Protein AF-A0A528K964-F1 (afdb_monomer_lite)

Radius of gyration: 30.01 Å; chains: 1; bounding box: 65×27×98 Å

Structure (mmCIF, N/CA/C/O backbone):
data_AF-A0A528K964-F1
#
_entry.id   AF-A0A528K964-F1
#
loop_
_atom_site.group_PDB
_atom_site.id
_atom_site.type_symbol
_atom_site.label_atom_id
_atom_site.label_alt_id
_atom_site.label_comp_id
_atom_site.label_asym_id
_atom_site.label_entity_id
_atom_site.label_seq_id
_atom_site.pdbx_PDB_ins_code
_atom_site.Cartn_x
_atom_site.Cartn_y
_atom_site.Cartn_z
_atom_site.occupancy
_atom_site.B_iso_or_equiv
_atom_site.auth_seq_id
_atom_site.auth_comp_id
_atom_site.auth_asym_id
_atom_site.auth_atom_id
_atom_site.pdbx_PDB_model_num
ATOM 1 N N . MET A 1 1 ? 46.011 9.882 -46.193 1.00 53.38 1 MET A N 1
ATOM 2 C CA . MET A 1 1 ? 44.864 10.249 -45.328 1.00 53.38 1 MET A CA 1
ATOM 3 C C . MET A 1 1 ? 44.008 9.075 -44.778 1.00 53.38 1 MET A C 1
ATOM 5 O O . MET A 1 1 ? 42.885 9.343 -44.373 1.00 53.38 1 MET A O 1
ATOM 9 N N . PRO A 1 2 ? 44.477 7.812 -44.642 1.00 60.72 2 PRO A N 1
ATOM 10 C CA . PRO A 1 2 ? 43.648 6.743 -44.048 1.00 60.72 2 PRO A CA 1
ATOM 11 C C . PRO A 1 2 ? 43.517 6.850 -42.513 1.00 60.72 2 PRO A C 1
ATOM 13 O O . PRO A 1 2 ? 42.467 6.558 -41.953 1.00 60.72 2 PRO A O 1
ATOM 16 N N . MET A 1 3 ? 44.539 7.389 -41.839 1.00 68.12 3 MET A N 1
ATOM 17 C CA . MET A 1 3 ? 44.605 7.467 -40.371 1.00 68.12 3 MET A CA 1
ATOM 18 C C . MET A 1 3 ? 43.574 8.411 -39.721 1.00 68.12 3 MET A C 1
ATOM 20 O O . MET A 1 3 ? 43.213 8.227 -38.562 1.00 68.12 3 MET A O 1
ATOM 24 N N . LEU A 1 4 ? 43.109 9.445 -40.434 1.00 73.38 4 LEU A N 1
ATOM 25 C CA . LEU A 1 4 ? 42.108 10.388 -39.910 1.00 73.38 4 LEU A CA 1
ATOM 26 C C . LEU A 1 4 ? 40.688 9.819 -40.002 1.00 73.38 4 LEU A C 1
ATOM 28 O O . LEU A 1 4 ? 39.893 10.023 -39.088 1.00 73.38 4 LEU A O 1
ATOM 32 N N . LEU A 1 5 ? 40.395 9.062 -41.063 1.00 74.31 5 LEU A N 1
ATOM 33 C CA . LEU A 1 5 ? 39.117 8.371 -41.239 1.00 74.31 5 LEU A CA 1
ATOM 34 C C . LEU A 1 5 ? 38.957 7.233 -40.224 1.00 74.31 5 LEU A C 1
ATOM 36 O O . LEU A 1 5 ? 37.902 7.121 -39.606 1.00 74.31 5 LEU A O 1
ATOM 40 N N . GLU A 1 6 ? 40.016 6.458 -39.964 1.00 77.75 6 GLU A N 1
ATOM 41 C CA . GLU A 1 6 ? 40.009 5.450 -38.893 1.00 77.75 6 GLU A CA 1
ATOM 42 C C . GLU A 1 6 ? 39.791 6.072 -37.509 1.00 77.75 6 GLU A C 1
ATOM 44 O O . GLU A 1 6 ? 38.980 5.577 -36.726 1.00 77.75 6 GLU A O 1
ATOM 49 N N . ARG A 1 7 ? 40.455 7.197 -37.208 1.00 75.38 7 ARG A N 1
ATOM 50 C CA . ARG A 1 7 ? 40.253 7.919 -35.940 1.00 75.38 7 ARG A CA 1
ATOM 51 C C . ARG A 1 7 ? 38.835 8.475 -35.808 1.00 75.38 7 ARG A C 1
ATOM 53 O O . ARG A 1 7 ? 38.264 8.398 -34.723 1.00 75.38 7 ARG A O 1
ATOM 60 N N . ALA A 1 8 ? 38.256 8.996 -36.890 1.00 77.94 8 ALA A N 1
ATOM 61 C CA . ALA A 1 8 ? 36.871 9.461 -36.906 1.00 77.94 8 ALA A CA 1
ATOM 62 C C . ALA A 1 8 ? 35.875 8.304 -36.695 1.00 77.94 8 ALA A C 1
ATOM 64 O O . ALA A 1 8 ? 34.936 8.441 -35.911 1.00 77.94 8 ALA A O 1
ATOM 65 N N . GLY A 1 9 ? 36.116 7.143 -37.314 1.00 80.44 9 GLY A N 1
ATOM 66 C CA . GLY A 1 9 ? 35.318 5.930 -37.108 1.00 80.44 9 GLY A CA 1
ATOM 67 C C . GLY A 1 9 ? 35.398 5.403 -35.672 1.00 80.44 9 GLY A C 1
ATOM 68 O O . GLY A 1 9 ? 34.370 5.124 -35.052 1.00 80.44 9 GLY A O 1
ATOM 69 N N . ALA A 1 10 ? 36.603 5.349 -35.098 1.00 81.31 10 ALA A N 1
ATOM 70 C CA . ALA A 1 10 ? 36.810 4.958 -33.704 1.00 81.31 10 ALA A CA 1
ATOM 71 C C . ALA A 1 10 ? 36.119 5.922 -32.721 1.00 81.31 10 ALA A C 1
ATOM 73 O O . ALA A 1 10 ? 35.505 5.484 -31.747 1.00 81.31 10 ALA A O 1
ATOM 74 N N . LEU A 1 11 ? 36.167 7.232 -32.993 1.00 81.19 11 LEU A N 1
ATOM 75 C CA . LEU A 1 11 ? 35.475 8.239 -32.189 1.00 81.19 11 LEU A CA 1
ATOM 76 C C . LEU A 1 11 ? 33.950 8.092 -32.280 1.00 81.19 11 LEU A C 1
ATOM 78 O O . LEU A 1 11 ? 33.281 8.117 -31.250 1.00 81.19 11 LEU A O 1
ATOM 82 N N . SER A 1 12 ? 33.404 7.882 -33.480 1.00 85.44 12 SER A N 1
ATOM 83 C CA . SER A 1 12 ? 31.968 7.653 -33.687 1.00 85.44 12 SER A CA 1
ATOM 84 C C . SER A 1 12 ? 31.474 6.414 -32.931 1.00 85.44 12 SER A C 1
ATOM 86 O O . SER A 1 12 ? 30.480 6.485 -32.208 1.00 85.44 12 SER A O 1
ATOM 88 N N . SER A 1 13 ? 32.226 5.310 -32.987 1.00 84.25 13 SER A N 1
ATOM 89 C CA . SER A 1 13 ? 31.932 4.090 -32.224 1.00 84.25 13 SER A CA 1
ATOM 90 C C . SER A 1 13 ? 31.954 4.326 -30.706 1.00 84.25 13 SER A C 1
ATOM 92 O O . SER A 1 13 ? 31.064 3.873 -29.976 1.00 84.25 13 SER A O 1
ATOM 94 N N . LYS A 1 14 ? 32.922 5.110 -30.213 1.00 82.50 14 LYS A N 1
ATOM 95 C CA . LYS A 1 14 ? 33.019 5.470 -28.791 1.00 82.50 14 LYS A CA 1
ATOM 96 C C . LYS A 1 14 ? 31.860 6.365 -28.339 1.00 82.50 14 LYS A C 1
ATOM 98 O O . LYS A 1 14 ? 31.322 6.142 -27.258 1.00 82.50 14 LYS A O 1
ATOM 103 N N . ILE A 1 15 ? 31.440 7.321 -29.169 1.00 85.50 15 ILE A N 1
ATOM 104 C CA . ILE A 1 15 ? 30.253 8.158 -28.924 1.00 85.50 15 ILE A CA 1
ATOM 105 C C . ILE A 1 15 ? 28.989 7.293 -28.887 1.00 85.50 15 ILE A C 1
ATOM 107 O O . ILE A 1 15 ? 28.195 7.418 -27.958 1.00 85.50 15 ILE A O 1
ATOM 111 N N . GLY A 1 16 ? 28.821 6.373 -29.841 1.00 85.12 16 GLY A N 1
ATOM 112 C CA . GLY A 1 16 ? 27.695 5.436 -29.852 1.00 85.12 16 GLY A CA 1
ATOM 113 C C . GLY A 1 16 ? 27.644 4.570 -28.590 1.00 85.12 16 GLY A C 1
ATOM 114 O O . GLY A 1 16 ? 26.588 4.424 -27.976 1.00 85.12 16 GLY A O 1
ATOM 115 N N . SER A 1 17 ? 28.800 4.070 -28.149 1.00 83.62 17 SER A N 1
ATOM 116 C CA . SER A 1 17 ? 28.924 3.296 -26.908 1.00 83.62 17 SER A CA 1
ATOM 117 C C . SER A 1 17 ? 28.572 4.125 -25.669 1.00 83.62 17 SER A C 1
ATOM 119 O O . SER A 1 17 ? 27.862 3.643 -24.788 1.00 83.62 17 SER A O 1
ATOM 121 N N . TYR A 1 18 ? 29.024 5.381 -25.611 1.00 81.62 18 TYR A N 1
ATOM 122 C CA . TYR A 1 18 ? 28.718 6.290 -24.507 1.00 81.62 18 TYR A CA 1
ATOM 123 C C . TYR A 1 18 ? 27.228 6.638 -24.443 1.00 81.62 18 TYR A C 1
ATOM 125 O O . TYR A 1 18 ? 26.626 6.556 -23.377 1.00 81.62 18 TYR A O 1
ATOM 133 N N . ASN A 1 19 ? 26.611 6.954 -25.584 1.00 85.38 19 ASN A N 1
ATOM 134 C CA . ASN A 1 19 ? 25.177 7.231 -25.657 1.00 85.38 19 ASN A CA 1
ATOM 135 C C . ASN A 1 19 ? 24.348 6.023 -25.210 1.00 85.38 19 ASN A C 1
ATOM 137 O O . ASN A 1 19 ? 23.385 6.185 -24.468 1.00 85.38 19 ASN A O 1
ATOM 141 N N . LYS A 1 20 ? 24.754 4.805 -25.594 1.00 86.19 20 LYS A N 1
ATOM 142 C CA . LYS A 1 20 ? 24.105 3.578 -25.123 1.00 86.19 20 LYS A CA 1
ATOM 143 C C . LYS A 1 20 ? 24.197 3.439 -23.603 1.00 86.19 20 LYS A C 1
ATOM 145 O O . LYS A 1 20 ? 23.181 3.196 -22.965 1.00 86.19 20 LYS A O 1
ATOM 150 N N . LEU A 1 21 ? 25.389 3.625 -23.029 1.00 85.00 21 LEU A N 1
ATOM 151 C CA . LEU A 1 21 ? 25.590 3.544 -21.580 1.00 85.00 21 LEU A CA 1
ATOM 152 C C . LEU A 1 21 ? 24.752 4.585 -20.830 1.00 85.00 21 LEU A C 1
ATOM 154 O O . LEU A 1 21 ? 24.136 4.254 -19.821 1.00 85.00 21 LEU A O 1
ATOM 158 N N . LYS A 1 22 ? 24.710 5.820 -21.339 1.00 87.50 22 LYS A N 1
ATOM 159 C CA . LYS A 1 22 ? 23.893 6.893 -20.774 1.00 87.50 22 LYS A CA 1
ATOM 160 C C . LYS A 1 22 ? 22.409 6.522 -20.776 1.00 87.50 22 LYS A C 1
ATOM 162 O O . LYS A 1 22 ? 21.787 6.568 -19.725 1.00 87.50 22 LYS A O 1
ATOM 167 N N . ASN A 1 23 ? 21.875 6.079 -21.912 1.00 84.50 23 ASN A N 1
ATOM 168 C CA . ASN A 1 23 ? 20.467 5.693 -22.011 1.00 84.50 23 ASN A CA 1
ATOM 169 C C . ASN A 1 23 ? 20.121 4.542 -21.052 1.00 84.50 23 ASN A C 1
ATOM 171 O O . ASN A 1 23 ? 19.097 4.588 -20.381 1.00 84.50 23 ASN A O 1
ATOM 175 N N . THR A 1 24 ? 20.998 3.540 -20.924 1.00 81.12 24 THR A N 1
ATOM 176 C CA . THR A 1 24 ? 20.807 2.450 -19.954 1.00 81.12 24 THR A CA 1
ATOM 177 C C . THR A 1 24 ? 20.824 2.949 -18.505 1.00 81.12 24 THR A C 1
ATOM 179 O O . THR A 1 24 ? 20.074 2.437 -17.676 1.00 81.12 24 THR A O 1
ATOM 182 N N . ALA A 1 25 ? 21.659 3.940 -18.180 1.00 81.56 25 ALA A N 1
ATOM 183 C CA . ALA A 1 25 ? 21.669 4.549 -16.852 1.00 81.56 25 ALA A CA 1
ATOM 184 C C . ALA A 1 25 ? 20.360 5.307 -16.568 1.00 81.56 25 ALA A C 1
ATOM 186 O O . ALA A 1 25 ? 19.765 5.104 -15.510 1.00 81.56 25 ALA A O 1
ATOM 187 N N . ASP A 1 26 ? 19.878 6.097 -17.532 1.00 84.88 26 ASP A N 1
ATOM 188 C CA . ASP A 1 26 ? 18.616 6.838 -17.422 1.00 84.88 26 ASP A CA 1
ATOM 189 C C . ASP A 1 26 ? 17.420 5.876 -17.235 1.00 84.88 26 ASP A C 1
ATOM 191 O O . ASP A 1 26 ? 16.562 6.085 -16.375 1.00 84.88 26 ASP A O 1
ATOM 195 N N . GLU A 1 27 ? 17.379 4.770 -17.987 1.00 82.69 27 GLU A N 1
ATOM 196 C CA . GLU A 1 27 ? 16.360 3.718 -17.846 1.00 82.69 27 GLU A CA 1
ATOM 197 C C . GLU A 1 27 ? 16.389 3.058 -16.458 1.00 82.69 27 GLU A C 1
ATOM 199 O O . GLU A 1 27 ? 15.337 2.828 -15.850 1.00 82.69 27 GLU A O 1
ATOM 204 N N . ALA A 1 28 ? 17.583 2.778 -15.926 1.00 84.06 28 ALA A N 1
ATOM 205 C CA . ALA A 1 28 ? 17.748 2.188 -14.601 1.00 84.06 28 ALA A CA 1
ATOM 206 C C . ALA A 1 28 ? 17.286 3.136 -13.481 1.00 84.06 28 ALA A C 1
ATOM 208 O O . ALA A 1 28 ? 16.628 2.697 -12.534 1.00 84.06 28 ALA A O 1
ATOM 209 N N . GLU A 1 29 ? 17.581 4.434 -13.593 1.00 86.81 29 GLU A N 1
ATOM 210 C CA . GLU A 1 29 ? 17.126 5.450 -12.638 1.00 86.81 29 GLU A CA 1
ATOM 211 C C . GLU A 1 29 ? 15.595 5.577 -12.636 1.00 86.81 29 GLU A C 1
ATOM 213 O O . GLU A 1 29 ? 14.961 5.613 -11.572 1.00 86.81 29 GLU A O 1
ATOM 218 N N . GLN A 1 30 ? 14.976 5.569 -13.818 1.00 85.94 30 GLN A N 1
ATOM 219 C CA . GLN A 1 30 ? 13.519 5.573 -13.946 1.00 85.94 30 GLN A CA 1
ATOM 220 C C . GLN A 1 30 ? 12.901 4.325 -13.313 1.00 85.94 30 GLN A C 1
ATOM 222 O O . GLN A 1 30 ? 11.959 4.434 -12.522 1.00 85.94 30 GLN A O 1
ATOM 227 N N . PHE A 1 31 ? 13.461 3.146 -13.586 1.00 85.94 31 PHE A N 1
ATOM 228 C CA . PHE A 1 31 ? 13.000 1.897 -12.988 1.00 85.94 31 PHE A CA 1
ATOM 229 C C . PHE A 1 31 ? 13.085 1.932 -11.456 1.00 85.94 31 PHE A C 1
ATOM 231 O O . PHE A 1 31 ? 12.108 1.614 -10.775 1.00 85.94 31 PHE A O 1
ATOM 238 N N . LEU A 1 32 ? 14.217 2.374 -10.899 1.00 86.88 32 LEU A N 1
ATOM 239 C CA . LEU A 1 32 ? 14.410 2.504 -9.452 1.00 86.88 32 LEU A CA 1
ATOM 240 C C . LEU A 1 32 ? 13.398 3.474 -8.827 1.00 86.88 32 LEU A C 1
ATOM 242 O O . LEU A 1 32 ? 12.813 3.188 -7.774 1.00 86.88 32 LEU A O 1
ATOM 246 N N . THR A 1 33 ? 13.149 4.599 -9.496 1.00 88.94 33 THR A N 1
ATOM 247 C CA . THR A 1 33 ? 12.148 5.583 -9.074 1.00 88.94 33 THR A CA 1
ATOM 248 C C . THR A 1 33 ? 10.756 4.955 -9.012 1.00 88.94 33 THR A C 1
ATOM 250 O O . THR A 1 33 ? 10.056 5.090 -8.004 1.00 88.94 33 THR A O 1
ATOM 253 N N . ARG A 1 34 ? 10.357 4.210 -10.049 1.00 89.19 34 ARG A N 1
ATOM 254 C CA . ARG A 1 34 ? 9.061 3.514 -10.100 1.00 89.19 34 ARG A CA 1
ATOM 255 C C . ARG A 1 34 ? 8.947 2.423 -9.044 1.00 89.19 34 ARG A C 1
ATOM 257 O O . ARG A 1 34 ? 7.931 2.351 -8.354 1.00 89.19 34 ARG A O 1
ATOM 264 N N . ALA A 1 35 ? 9.994 1.624 -8.856 1.00 87.81 35 ALA A N 1
ATOM 265 C CA . ALA A 1 35 ? 10.040 0.608 -7.812 1.00 87.81 35 ALA A CA 1
ATOM 266 C C . ALA A 1 35 ? 9.819 1.230 -6.424 1.00 87.81 35 ALA A C 1
ATOM 268 O O . ALA A 1 35 ? 8.973 0.766 -5.664 1.00 87.81 35 ALA A O 1
ATOM 269 N N . THR A 1 36 ? 10.494 2.343 -6.127 1.00 90.12 36 THR A N 1
ATOM 270 C CA . THR A 1 36 ? 10.336 3.073 -4.857 1.00 90.12 36 THR A CA 1
ATOM 271 C C . THR A 1 36 ? 8.908 3.591 -4.660 1.00 90.12 36 THR A C 1
ATOM 273 O O . THR A 1 36 ? 8.337 3.464 -3.570 1.00 90.12 36 THR A O 1
ATOM 276 N N . GLN A 1 37 ? 8.297 4.136 -5.717 1.00 90.06 37 GLN A N 1
ATOM 277 C CA . GLN A 1 37 ? 6.906 4.600 -5.694 1.00 90.06 37 GLN A CA 1
ATOM 278 C C . GLN A 1 37 ? 5.934 3.454 -5.376 1.00 90.06 37 GLN A C 1
ATOM 280 O O . GLN A 1 37 ? 5.077 3.602 -4.500 1.00 90.06 37 GLN A O 1
ATOM 285 N N . PHE A 1 38 ? 6.086 2.297 -6.027 1.00 91.94 38 PHE A N 1
ATOM 286 C CA . PHE A 1 38 ? 5.222 1.139 -5.783 1.00 91.94 38 PHE A CA 1
ATOM 287 C C . PHE A 1 38 ? 5.441 0.500 -4.420 1.00 91.94 38 PHE A C 1
ATOM 289 O O . PHE A 1 38 ? 4.458 0.142 -3.772 1.00 91.94 38 PHE A O 1
ATOM 296 N N . THR A 1 39 ? 6.684 0.412 -3.946 1.00 92.00 39 THR A N 1
ATOM 297 C CA . THR A 1 39 ? 6.988 -0.058 -2.590 1.00 92.00 39 THR A CA 1
ATOM 298 C C . THR A 1 39 ? 6.260 0.804 -1.565 1.00 92.00 39 THR A C 1
ATOM 300 O O . THR A 1 39 ? 5.453 0.288 -0.793 1.00 92.00 39 THR A O 1
ATOM 303 N N . THR A 1 40 ? 6.418 2.127 -1.648 1.00 92.81 40 THR A N 1
ATOM 304 C CA . THR A 1 40 ? 5.751 3.078 -0.744 1.00 92.81 40 THR A CA 1
ATOM 305 C C . THR A 1 40 ? 4.227 2.928 -0.769 1.00 92.81 40 THR A C 1
ATOM 307 O O . THR A 1 40 ? 3.567 2.945 0.274 1.00 92.81 40 THR A O 1
ATOM 310 N N . LEU A 1 41 ? 3.645 2.783 -1.961 1.00 94.06 41 LEU A N 1
ATOM 311 C CA . LEU A 1 41 ? 2.205 2.607 -2.123 1.00 94.06 41 LEU A CA 1
ATOM 312 C C . LEU A 1 41 ? 1.724 1.277 -1.523 1.00 94.06 41 LEU A C 1
ATOM 314 O O . LEU A 1 41 ? 0.720 1.249 -0.810 1.00 94.06 41 LEU A O 1
ATOM 318 N N . SER A 1 42 ? 2.463 0.193 -1.762 1.00 93.44 42 SER A N 1
ATOM 319 C CA . SER A 1 42 ? 2.149 -1.138 -1.240 1.00 93.44 42 SER A CA 1
ATOM 320 C C . SER A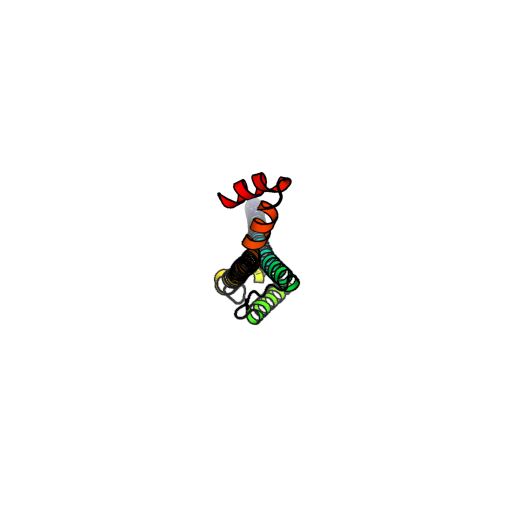 1 42 ? 2.197 -1.180 0.288 1.00 93.44 42 SER A C 1
ATOM 322 O O . SER A 1 42 ? 1.293 -1.732 0.915 1.00 93.44 42 SER A O 1
ATOM 324 N N . GLU A 1 43 ? 3.176 -0.513 0.902 1.00 95.12 43 GLU A N 1
ATOM 325 C CA . GLU A 1 43 ? 3.295 -0.405 2.355 1.00 95.12 43 GLU A CA 1
ATOM 326 C C . GLU A 1 43 ? 2.118 0.348 2.973 1.00 95.12 43 GLU A C 1
ATOM 328 O O . GLU A 1 43 ? 1.591 -0.073 4.002 1.00 95.12 43 GLU A O 1
ATOM 333 N N . LYS A 1 44 ? 1.670 1.448 2.351 1.00 94.31 44 LYS A N 1
ATOM 334 C CA . LYS A 1 44 ? 0.481 2.188 2.806 1.00 94.31 44 LYS A CA 1
ATOM 335 C C . LYS A 1 44 ? -0.758 1.294 2.809 1.00 94.31 44 LYS A C 1
ATOM 337 O O . LYS A 1 44 ? -1.461 1.227 3.814 1.00 94.31 44 LYS A O 1
ATOM 342 N N . VAL A 1 45 ? -0.996 0.564 1.721 1.00 94.06 45 VAL A N 1
ATOM 343 C CA . VAL A 1 45 ? -2.138 -0.359 1.623 1.00 94.06 45 VAL A CA 1
ATOM 344 C C . VAL A 1 45 ? -2.015 -1.499 2.638 1.00 94.06 45 VAL A C 1
ATOM 346 O O . VAL A 1 45 ? -2.996 -1.843 3.298 1.00 94.06 45 VAL A O 1
ATOM 349 N N . ALA A 1 46 ? -0.818 -2.062 2.814 1.00 94.25 46 ALA A N 1
ATOM 350 C CA . ALA A 1 46 ? -0.569 -3.126 3.780 1.00 94.25 46 ALA A CA 1
ATOM 351 C C . ALA A 1 46 ? -0.826 -2.663 5.223 1.00 94.25 46 ALA A C 1
ATOM 353 O O . ALA A 1 46 ? -1.512 -3.363 5.972 1.00 94.25 46 ALA A O 1
ATOM 354 N N . ARG A 1 47 ? -0.346 -1.469 5.599 1.00 94.19 47 ARG A N 1
ATOM 355 C CA . ARG A 1 47 ? -0.606 -0.856 6.911 1.00 94.19 47 ARG A CA 1
ATOM 356 C C . ARG A 1 47 ? -2.096 -0.618 7.138 1.00 94.19 47 ARG A C 1
ATOM 358 O O . ARG A 1 47 ? -2.621 -1.045 8.165 1.00 94.19 47 ARG A O 1
ATOM 365 N N . ALA A 1 48 ? -2.787 -0.019 6.170 1.00 94.50 48 ALA A N 1
ATOM 366 C CA . ALA A 1 48 ? -4.228 0.211 6.244 1.00 94.50 48 ALA A CA 1
ATOM 367 C C . ALA A 1 48 ? -5.007 -1.101 6.445 1.00 94.50 48 ALA A C 1
ATOM 369 O O . ALA A 1 48 ? -5.826 -1.210 7.358 1.00 94.50 48 ALA A O 1
ATOM 370 N N . ARG A 1 49 ? -4.695 -2.139 5.657 1.00 94.06 49 ARG A N 1
ATOM 371 C CA . ARG A 1 49 ? -5.305 -3.470 5.791 1.00 94.06 49 ARG A CA 1
ATOM 372 C C . ARG A 1 49 ? -5.030 -4.094 7.159 1.00 94.06 49 ARG A C 1
ATOM 374 O O . ARG A 1 49 ? -5.944 -4.644 7.767 1.00 94.06 49 ARG A O 1
ATOM 381 N N . ALA A 1 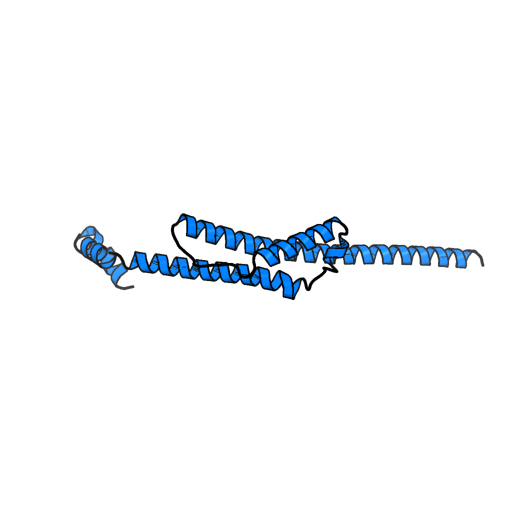50 ? -3.791 -4.024 7.644 1.00 94.94 50 ALA A N 1
ATOM 382 C CA . ALA A 1 50 ? -3.421 -4.571 8.945 1.00 94.94 50 ALA A CA 1
ATOM 383 C C . ALA A 1 50 ? -4.174 -3.878 10.091 1.00 94.94 50 ALA A C 1
ATOM 385 O O . ALA A 1 50 ? -4.631 -4.548 11.015 1.00 94.94 50 ALA A O 1
ATOM 386 N N . ASN A 1 51 ? -4.351 -2.557 10.021 1.00 94.69 51 ASN A N 1
ATOM 387 C CA . ASN A 1 51 ? -5.099 -1.798 11.023 1.00 94.69 51 ASN A CA 1
ATOM 388 C C . ASN A 1 51 ? -6.589 -2.154 11.023 1.00 94.69 51 ASN A C 1
ATOM 390 O O . ASN A 1 51 ? -7.144 -2.425 12.086 1.00 94.69 51 ASN A O 1
ATOM 394 N N . LEU A 1 52 ? -7.212 -2.242 9.844 1.00 95.31 52 LEU A N 1
ATOM 395 C CA . LEU A 1 52 ? -8.599 -2.696 9.715 1.00 95.31 52 LEU A CA 1
ATOM 396 C C . LEU A 1 52 ? -8.789 -4.103 10.299 1.00 95.31 52 LEU A C 1
ATOM 398 O O . LEU A 1 52 ? -9.743 -4.338 11.035 1.00 95.31 52 LEU A O 1
ATOM 402 N N . ALA A 1 53 ? -7.857 -5.023 10.032 1.00 95.06 53 ALA A N 1
ATOM 403 C CA . ALA A 1 53 ? -7.906 -6.379 10.575 1.00 95.06 53 ALA A CA 1
ATOM 404 C C . ALA A 1 53 ? -7.782 -6.406 12.108 1.00 95.06 53 ALA A C 1
ATOM 406 O O . ALA A 1 53 ? -8.506 -7.150 12.765 1.00 95.06 53 ALA A O 1
ATOM 407 N N . LYS A 1 54 ? -6.903 -5.579 12.693 1.00 95.38 54 LYS A N 1
ATOM 408 C CA . LYS A 1 54 ? -6.768 -5.455 14.155 1.00 95.38 54 LYS A CA 1
ATOM 409 C C . LYS A 1 54 ? -8.041 -4.917 14.805 1.00 95.38 54 LYS A C 1
ATOM 411 O O . LYS A 1 54 ? -8.451 -5.432 15.839 1.00 95.38 54 LYS A O 1
ATOM 416 N N . LEU A 1 55 ? -8.670 -3.909 14.199 1.00 94.81 55 LEU A N 1
ATOM 417 C CA . LEU A 1 55 ? -9.936 -3.359 14.687 1.00 94.81 55 LEU A CA 1
ATOM 418 C C . LEU A 1 55 ? -11.061 -4.391 14.602 1.00 94.81 55 LEU A C 1
ATOM 420 O O . LEU A 1 55 ? -11.746 -4.615 15.597 1.00 94.81 55 LEU A O 1
ATOM 424 N N . ALA A 1 56 ? -11.178 -5.097 13.476 1.00 94.19 56 ALA A N 1
ATOM 425 C CA . ALA A 1 56 ? -12.147 -6.177 13.319 1.00 94.19 56 ALA A CA 1
ATOM 426 C C . ALA A 1 56 ? -11.946 -7.291 14.363 1.00 94.19 56 ALA A C 1
ATOM 428 O O . ALA A 1 56 ? -12.908 -7.719 14.996 1.00 94.19 56 ALA A O 1
ATOM 429 N N . ALA A 1 57 ? -10.699 -7.708 14.615 1.00 94.06 57 ALA A N 1
ATOM 430 C CA . ALA A 1 57 ? -10.376 -8.696 15.647 1.00 94.06 57 ALA A CA 1
ATOM 431 C C . ALA A 1 57 ? -10.731 -8.225 17.072 1.00 94.06 57 ALA A C 1
ATOM 433 O O . ALA A 1 57 ? -11.035 -9.046 17.933 1.00 94.06 57 ALA A O 1
ATOM 434 N N . ALA A 1 58 ? -10.730 -6.911 17.318 1.00 91.75 58 ALA A N 1
ATOM 435 C CA . ALA A 1 58 ? -11.160 -6.301 18.578 1.00 91.75 58 ALA A CA 1
ATOM 436 C C . ALA A 1 58 ? -12.684 -6.045 18.657 1.00 91.75 58 ALA A C 1
ATOM 438 O O . ALA A 1 58 ? -13.157 -5.434 19.625 1.00 91.75 58 ALA A O 1
ATOM 439 N N . GLY A 1 59 ? -13.449 -6.477 17.647 1.00 92.81 59 GLY A N 1
ATOM 440 C CA . GLY A 1 59 ? -14.889 -6.231 17.536 1.00 92.81 59 GLY A CA 1
ATOM 441 C C . GLY A 1 59 ? -15.242 -4.768 17.249 1.00 92.81 59 GLY A C 1
ATOM 442 O O . GLY A 1 59 ? -16.343 -4.328 17.570 1.00 92.81 59 GLY A O 1
ATOM 443 N N . VAL A 1 60 ? -14.303 -3.991 16.703 1.00 94.00 60 VAL A N 1
ATOM 444 C CA . VAL A 1 60 ? -14.506 -2.586 16.336 1.00 94.00 60 VAL A CA 1
ATOM 445 C C . VAL A 1 60 ? -14.872 -2.504 14.860 1.00 94.00 60 VAL A C 1
ATOM 447 O O . VAL A 1 60 ? -14.024 -2.666 13.982 1.00 94.00 60 VAL A O 1
ATOM 450 N N . GLU A 1 61 ? -16.141 -2.226 14.581 1.00 91.50 61 GLU A N 1
ATOM 451 C CA . GLU A 1 61 ? -16.615 -1.992 13.219 1.00 91.50 61 GLU A CA 1
ATOM 452 C C . GLU A 1 61 ? -16.183 -0.612 12.716 1.00 91.50 61 GLU A C 1
ATOM 454 O O . GLU A 1 61 ? -16.398 0.404 13.378 1.00 91.50 61 GLU A O 1
ATOM 459 N N . THR A 1 62 ? -15.579 -0.568 11.526 1.00 90.81 62 THR A N 1
ATOM 460 C CA . THR A 1 62 ? -15.097 0.684 10.920 1.00 90.81 62 THR A CA 1
ATOM 461 C C . THR A 1 62 ? -16.029 1.253 9.857 1.00 90.81 62 THR A C 1
ATOM 463 O O . THR A 1 62 ? -15.875 2.412 9.481 1.00 90.81 62 THR A O 1
ATOM 466 N N . GLY A 1 63 ? -16.958 0.445 9.329 1.00 88.31 63 GLY A N 1
ATOM 467 C CA . GLY A 1 63 ? -17.822 0.821 8.203 1.00 88.31 63 GLY A CA 1
ATOM 468 C C . GLY A 1 63 ? -17.065 1.145 6.906 1.00 88.31 63 GLY A C 1
ATOM 469 O O . GLY A 1 6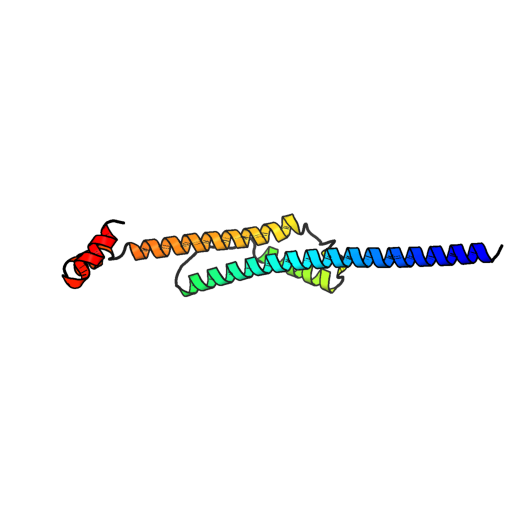3 ? -17.655 1.662 5.961 1.00 88.31 63 GLY A O 1
ATOM 470 N N . PHE A 1 64 ? -15.755 0.878 6.849 1.00 92.38 64 PHE A N 1
ATOM 471 C CA . PHE A 1 64 ? -14.933 1.219 5.697 1.00 92.38 64 PHE A CA 1
ATOM 472 C C . PHE A 1 64 ? -15.152 0.234 4.547 1.00 92.38 64 PHE A C 1
ATOM 474 O O . PHE A 1 64 ? -14.936 -0.969 4.697 1.00 92.38 64 PHE A O 1
ATOM 481 N N . ALA A 1 65 ? -15.478 0.768 3.373 1.00 88.25 65 ALA A N 1
ATOM 482 C CA . ALA A 1 65 ? -15.488 0.039 2.115 1.00 88.25 65 ALA A CA 1
ATOM 483 C C . ALA A 1 65 ? -14.601 0.768 1.099 1.00 88.25 65 ALA A C 1
ATOM 485 O O . ALA A 1 65 ? -14.743 1.971 0.876 1.00 88.25 65 ALA A O 1
ATOM 486 N N . ALA A 1 66 ? -13.672 0.039 0.480 1.00 84.69 66 ALA A N 1
ATOM 487 C CA . ALA A 1 66 ? -12.837 0.599 -0.573 1.00 84.69 66 ALA A CA 1
ATOM 488 C C . ALA A 1 66 ? -13.677 0.814 -1.840 1.00 84.69 66 ALA A C 1
ATOM 490 O O . ALA A 1 66 ? -14.239 -0.141 -2.377 1.00 84.69 66 ALA A O 1
ATOM 491 N N . ASN A 1 67 ? -13.726 2.051 -2.337 1.00 81.69 67 ASN A N 1
ATOM 492 C CA . ASN A 1 67 ? -14.355 2.333 -3.623 1.00 81.69 67 ASN A CA 1
ATOM 493 C C . ASN A 1 67 ? -13.533 1.689 -4.757 1.00 81.69 67 ASN A C 1
ATOM 495 O O . ASN A 1 67 ? -12.331 1.937 -4.851 1.00 81.69 67 ASN A O 1
ATOM 499 N N . ASP A 1 68 ? -14.179 0.849 -5.570 1.00 86.62 68 ASP A N 1
ATOM 500 C CA . ASP A 1 68 ? -13.601 0.096 -6.697 1.00 86.62 68 ASP A CA 1
ATOM 501 C C . ASP A 1 68 ? -12.257 -0.616 -6.408 1.00 86.62 68 ASP A C 1
ATOM 503 O O . ASP A 1 68 ? -11.318 -0.613 -7.207 1.00 86.62 68 ASP A O 1
ATOM 507 N N . GLY A 1 69 ? -12.132 -1.264 -5.245 1.00 84.31 69 GLY A N 1
ATOM 508 C CA . GLY A 1 69 ? -10.913 -2.012 -4.900 1.00 84.31 69 GLY A CA 1
ATOM 509 C C . GLY A 1 69 ? -10.539 -3.090 -5.934 1.00 84.31 69 GLY A C 1
ATOM 510 O O . GLY A 1 69 ? -9.357 -3.334 -6.183 1.00 84.31 69 GLY A O 1
ATOM 511 N N . SER A 1 70 ? -11.538 -3.704 -6.574 1.00 88.12 70 SER A N 1
ATOM 512 C CA . SER A 1 70 ? -11.356 -4.690 -7.643 1.00 88.12 70 SER A CA 1
ATOM 513 C C . SER A 1 70 ? -10.765 -4.093 -8.918 1.00 88.12 70 SER A C 1
ATOM 515 O O . SER A 1 70 ? -9.871 -4.710 -9.500 1.00 88.12 70 SER A O 1
ATOM 517 N N . GLY A 1 71 ? -11.209 -2.905 -9.340 1.00 92.12 71 GLY A N 1
ATOM 518 C CA . GLY A 1 71 ? -10.688 -2.233 -10.528 1.00 92.12 71 GLY A CA 1
ATOM 519 C C . GLY A 1 71 ? -9.214 -1.874 -10.372 1.00 92.12 71 GLY A C 1
ATOM 520 O O . GLY A 1 71 ? -8.403 -2.156 -11.257 1.00 92.12 71 GLY A O 1
ATOM 521 N N . TYR A 1 72 ? -8.812 -1.367 -9.203 1.00 92.25 72 TYR A N 1
ATOM 522 C CA . TYR A 1 72 ? -7.397 -1.094 -8.930 1.00 92.25 72 TYR A CA 1
ATOM 523 C C . TYR A 1 72 ? -6.557 -2.371 -8.816 1.00 92.25 72 TYR A C 1
ATOM 525 O O . TYR A 1 72 ? -5.417 -2.395 -9.280 1.00 92.25 72 TYR A O 1
ATOM 533 N N . ALA A 1 73 ? -7.107 -3.458 -8.268 1.00 91.94 73 ALA A N 1
ATOM 534 C CA . ALA A 1 73 ? -6.425 -4.751 -8.271 1.00 91.94 73 ALA A CA 1
ATOM 535 C C . ALA A 1 73 ? -6.207 -5.282 -9.701 1.00 91.94 73 ALA A C 1
ATOM 537 O O . ALA A 1 73 ? -5.144 -5.834 -9.988 1.00 91.94 73 ALA A O 1
ATOM 538 N N . ALA A 1 74 ? -7.171 -5.084 -10.604 1.00 93.50 74 ALA A N 1
ATOM 539 C CA . ALA A 1 74 ? -7.028 -5.426 -12.017 1.00 93.50 74 ALA A CA 1
ATOM 540 C C . ALA A 1 74 ? -5.939 -4.577 -12.694 1.00 93.50 74 ALA A C 1
ATOM 542 O O . ALA A 1 74 ? -5.024 -5.144 -13.283 1.00 93.50 74 ALA A O 1
ATOM 543 N N . LYS A 1 75 ? -5.951 -3.248 -12.509 1.00 93.19 75 LYS A N 1
ATOM 544 C CA . LYS A 1 75 ? -4.897 -2.345 -13.015 1.00 93.19 75 LYS A CA 1
ATOM 545 C C . LYS A 1 75 ? -3.497 -2.750 -12.540 1.00 93.19 75 LYS A C 1
ATOM 547 O O . LYS A 1 75 ? -2.557 -2.769 -13.331 1.00 93.19 75 LYS A O 1
ATOM 552 N N . ALA A 1 76 ? -3.360 -3.132 -11.268 1.00 92.69 76 ALA A N 1
ATOM 553 C CA . ALA A 1 76 ? -2.095 -3.616 -10.716 1.00 92.69 76 ALA A CA 1
ATOM 554 C C . ALA A 1 76 ? -1.620 -4.921 -11.382 1.00 92.69 76 ALA A C 1
ATOM 556 O O . ALA A 1 76 ? -0.423 -5.082 -11.624 1.00 92.69 76 ALA A O 1
ATOM 557 N N . ARG A 1 77 ? -2.538 -5.847 -11.699 1.00 93.88 77 ARG A N 1
ATOM 558 C CA . ARG A 1 77 ? -2.212 -7.080 -12.439 1.00 93.88 77 ARG A CA 1
ATOM 559 C C . ARG A 1 77 ? -1.789 -6.780 -13.869 1.00 93.88 77 ARG A C 1
ATOM 561 O O . ARG A 1 77 ? -0.722 -7.234 -14.261 1.00 93.88 77 ARG A O 1
ATOM 568 N N . THR A 1 78 ? -2.550 -5.955 -14.586 1.00 92.94 78 THR A N 1
ATOM 569 C CA . THR A 1 78 ? -2.213 -5.526 -15.951 1.00 92.94 78 THR A CA 1
ATOM 570 C C . THR A 1 78 ? -0.819 -4.911 -16.009 1.00 92.94 78 THR A C 1
ATOM 572 O O . THR A 1 78 ? -0.015 -5.280 -16.860 1.00 92.94 78 THR A O 1
ATOM 575 N N . LEU A 1 79 ? -0.489 -4.024 -15.066 1.00 91.12 79 LEU A N 1
ATOM 576 C CA . LEU A 1 79 ? 0.839 -3.423 -15.006 1.00 91.12 79 LEU A CA 1
ATOM 577 C C . LEU A 1 79 ? 1.930 -4.460 -14.713 1.00 91.12 79 LEU A C 1
ATOM 579 O O . LEU A 1 79 ? 2.982 -4.443 -15.345 1.00 91.12 79 LEU A O 1
ATOM 583 N N . ARG A 1 80 ? 1.689 -5.386 -13.779 1.00 90.88 80 ARG A N 1
ATOM 584 C CA . ARG A 1 80 ? 2.639 -6.458 -13.456 1.00 90.88 80 ARG A CA 1
ATOM 585 C C . ARG A 1 80 ? 2.913 -7.359 -14.661 1.00 90.88 80 ARG A C 1
ATOM 587 O O . ARG A 1 80 ? 4.064 -7.710 -14.897 1.00 90.88 80 ARG A O 1
ATOM 594 N N . GLU A 1 81 ? 1.873 -7.737 -15.393 1.00 92.69 81 GLU A N 1
ATOM 595 C CA . GLU A 1 81 ? 1.974 -8.561 -16.599 1.00 92.69 81 GLU A CA 1
ATOM 596 C C . GLU A 1 81 ? 2.736 -7.826 -17.707 1.00 92.69 81 GLU A C 1
ATOM 598 O O . GLU A 1 81 ? 3.648 -8.400 -18.302 1.00 92.69 81 GLU A O 1
ATOM 603 N N . ALA A 1 82 ? 2.447 -6.538 -17.913 1.00 88.31 82 ALA A N 1
ATOM 604 C CA . ALA A 1 82 ? 3.159 -5.701 -18.873 1.00 88.31 82 ALA A CA 1
ATOM 605 C C . ALA A 1 82 ? 4.657 -5.587 -18.541 1.00 88.31 82 ALA A C 1
ATOM 607 O O . ALA A 1 82 ? 5.491 -5.813 -19.413 1.00 88.31 82 ALA A O 1
ATOM 608 N N . VAL A 1 83 ? 5.007 -5.319 -17.277 1.00 88.06 83 VAL A N 1
ATOM 609 C CA . VAL A 1 83 ? 6.407 -5.223 -16.823 1.00 88.06 83 VAL A CA 1
ATOM 610 C C . VAL A 1 83 ? 7.129 -6.569 -16.916 1.00 88.06 83 VAL A C 1
ATOM 612 O O . VAL A 1 83 ? 8.309 -6.609 -17.255 1.00 88.06 83 VAL A O 1
ATOM 615 N N . HIS A 1 84 ? 6.437 -7.679 -16.644 1.00 86.69 84 HIS A N 1
ATOM 616 C CA . HIS A 1 84 ? 7.008 -9.018 -16.792 1.00 86.69 84 HIS A CA 1
ATOM 617 C C . HIS A 1 84 ? 7.317 -9.355 -18.258 1.00 86.69 84 HIS A C 1
ATOM 619 O O . HIS A 1 84 ? 8.326 -9.996 -18.540 1.00 86.69 84 HIS A O 1
ATOM 625 N N . ALA A 1 85 ? 6.459 -8.937 -19.193 1.00 89.25 85 ALA A N 1
ATOM 626 C CA . ALA A 1 85 ? 6.686 -9.125 -20.624 1.00 89.25 85 ALA A CA 1
ATOM 627 C C . ALA A 1 85 ? 7.765 -8.176 -21.173 1.00 89.25 85 ALA A C 1
ATOM 629 O O . ALA A 1 85 ? 8.579 -8.575 -22.002 1.00 89.25 85 ALA A O 1
ATOM 630 N N . ASN A 1 86 ? 7.774 -6.926 -20.709 1.00 86.12 86 ASN A N 1
ATOM 631 C CA . ASN A 1 86 ? 8.726 -5.899 -21.105 1.00 86.12 86 ASN A CA 1
ATOM 632 C C . ASN A 1 86 ? 8.977 -4.925 -19.937 1.00 86.12 86 ASN A C 1
ATOM 634 O O . ASN A 1 86 ? 8.114 -4.090 -19.655 1.00 86.12 86 ASN A O 1
ATOM 638 N N . PRO A 1 87 ? 10.164 -4.940 -19.302 1.00 81.00 87 PRO A N 1
ATOM 639 C CA . PRO A 1 87 ? 10.476 -4.034 -18.196 1.00 81.00 87 PRO A CA 1
ATOM 640 C C . PRO A 1 87 ? 10.313 -2.545 -18.530 1.00 81.00 87 PRO A C 1
ATOM 642 O O . PRO A 1 87 ? 9.970 -1.763 -17.645 1.00 81.00 87 PRO A O 1
ATOM 645 N N . ALA A 1 88 ? 10.486 -2.146 -19.798 1.00 82.81 88 ALA A N 1
ATOM 646 C CA . ALA A 1 88 ? 10.298 -0.760 -20.233 1.00 82.81 88 ALA A CA 1
ATOM 647 C C . ALA A 1 88 ? 8.835 -0.285 -20.136 1.00 82.81 88 ALA A C 1
ATOM 649 O O . ALA A 1 88 ? 8.587 0.914 -20.014 1.00 82.81 88 ALA A O 1
ATOM 650 N N . ALA A 1 89 ? 7.864 -1.207 -20.098 1.00 85.81 89 ALA A N 1
ATOM 651 C CA . ALA A 1 89 ? 6.443 -0.887 -19.934 1.00 85.81 89 ALA A CA 1
ATOM 652 C C . ALA A 1 89 ? 6.126 -0.212 -18.586 1.00 85.81 89 ALA A C 1
ATOM 654 O O . ALA A 1 89 ? 5.061 0.374 -18.419 1.00 85.81 89 ALA A O 1
ATOM 655 N N . ILE A 1 90 ? 7.052 -0.246 -17.618 1.00 83.44 90 ILE A N 1
ATOM 656 C CA . ILE A 1 90 ? 6.909 0.495 -16.357 1.00 83.44 90 ILE A CA 1
ATOM 657 C C . ILE A 1 90 ? 6.887 2.020 -16.567 1.00 83.44 90 ILE A C 1
ATOM 659 O O . ILE A 1 90 ? 6.341 2.752 -15.737 1.00 83.44 90 ILE A O 1
ATOM 663 N N . ASN A 1 91 ? 7.487 2.492 -17.665 1.00 81.44 91 ASN A N 1
ATOM 664 C CA . ASN A 1 91 ? 7.573 3.905 -18.026 1.00 81.44 91 ASN A CA 1
ATOM 665 C C . ASN A 1 91 ? 6.487 4.332 -19.019 1.00 81.44 91 ASN A C 1
ATOM 667 O O . ASN A 1 91 ? 6.195 5.522 -19.091 1.00 81.44 91 ASN A O 1
ATOM 671 N N . ASP A 1 92 ? 5.861 3.373 -19.704 1.00 84.75 92 ASP A N 1
ATOM 672 C CA . ASP A 1 92 ? 4.747 3.588 -20.632 1.00 84.75 92 ASP A CA 1
ATOM 673 C C . ASP A 1 92 ? 3.559 2.659 -20.299 1.00 84.75 92 ASP A C 1
ATOM 675 O O . ASP A 1 92 ? 3.286 1.682 -21.004 1.00 84.75 92 ASP A O 1
ATOM 679 N N . PRO A 1 93 ? 2.896 2.877 -19.148 1.00 84.44 93 PRO A N 1
ATOM 680 C CA . PRO A 1 93 ? 1.770 2.057 -18.730 1.00 84.44 93 PRO A CA 1
ATOM 681 C C . PRO A 1 93 ? 0.504 2.367 -19.550 1.00 84.44 93 PRO A C 1
ATOM 683 O O . PRO A 1 93 ? 0.300 3.504 -19.972 1.00 84.44 93 PRO A O 1
ATOM 686 N N . PRO A 1 94 ? -0.432 1.406 -19.687 1.00 85.56 94 PRO A N 1
ATOM 687 C CA . PRO A 1 94 ? -1.659 1.569 -20.483 1.00 85.56 94 PRO A CA 1
ATOM 688 C C . PRO A 1 94 ? -2.706 2.517 -19.859 1.00 85.56 94 PRO A C 1
ATOM 690 O O . PRO A 1 94 ? -3.846 2.571 -20.314 1.00 85.56 94 PRO A O 1
ATOM 693 N N . PHE A 1 95 ? -2.353 3.220 -18.784 1.00 89.88 95 PHE A N 1
ATOM 694 C CA . PHE A 1 95 ? -3.184 4.179 -18.060 1.00 89.88 95 PHE A CA 1
ATOM 695 C C . PHE A 1 95 ? -2.291 5.183 -17.324 1.00 89.88 95 PHE A C 1
ATOM 697 O O . PHE A 1 95 ? -1.120 4.904 -17.061 1.00 89.88 95 PHE A O 1
ATOM 704 N N . ASP A 1 96 ? -2.851 6.324 -16.912 1.00 90.88 96 ASP A N 1
ATOM 705 C CA . ASP A 1 96 ? -2.107 7.308 -16.121 1.00 90.88 96 ASP A CA 1
ATOM 706 C C . ASP A 1 96 ? -1.732 6.739 -14.742 1.00 90.88 96 ASP A C 1
ATOM 708 O O . ASP A 1 96 ? -2.548 6.629 -13.820 1.00 90.88 96 ASP A O 1
ATOM 712 N N . LEU A 1 97 ? -0.458 6.385 -14.582 1.00 90.44 97 LEU A N 1
ATOM 713 C CA . LEU A 1 97 ? 0.031 5.754 -13.363 1.00 90.44 97 LEU A CA 1
ATOM 714 C C . LEU A 1 97 ? -0.142 6.629 -12.121 1.00 90.44 97 LEU A C 1
ATOM 716 O O . LEU A 1 97 ? -0.338 6.106 -11.023 1.00 90.44 97 LEU A O 1
ATOM 720 N N . LYS A 1 98 ? -0.050 7.950 -12.276 1.00 90.56 98 LYS A N 1
ATOM 721 C CA . LYS A 1 98 ? -0.160 8.886 -11.164 1.00 90.56 98 LYS A CA 1
ATOM 722 C C . LYS A 1 98 ? -1.625 9.072 -10.797 1.00 90.56 98 LYS A C 1
ATOM 724 O O . LYS A 1 98 ? -2.027 8.709 -9.694 1.00 90.56 98 LYS A O 1
ATOM 729 N N . HIS A 1 99 ? -2.423 9.577 -11.728 1.00 91.81 99 HIS A N 1
ATOM 730 C CA . HIS A 1 99 ? -3.766 10.073 -11.440 1.00 91.81 99 HIS A CA 1
ATOM 731 C C . HIS A 1 99 ? -4.839 8.984 -11.452 1.00 91.81 99 HIS A C 1
ATOM 733 O O . HIS A 1 99 ? -5.797 9.044 -10.674 1.00 91.81 99 HIS A O 1
ATOM 739 N N . GLU A 1 100 ? -4.683 7.962 -12.293 1.00 91.94 100 GLU A N 1
ATOM 740 C CA . GLU A 1 100 ? -5.654 6.875 -12.410 1.00 91.94 100 GLU A CA 1
ATOM 741 C C . GLU A 1 100 ? -5.328 5.650 -11.551 1.00 91.94 100 GLU A C 1
ATOM 743 O O . GLU A 1 100 ? -6.151 4.731 -11.468 1.00 91.94 100 GLU A O 1
ATOM 748 N N . PHE A 1 101 ? -4.153 5.617 -10.920 1.00 93.56 101 PHE A N 1
ATOM 749 C CA . PHE A 1 101 ? -3.730 4.494 -10.089 1.00 93.56 101 PHE A CA 1
ATOM 750 C C . PHE A 1 101 ? -3.130 4.932 -8.751 1.00 93.56 101 PHE A C 1
ATOM 752 O O . PHE A 1 101 ? -3.777 4.751 -7.721 1.00 93.56 101 PHE A O 1
ATOM 759 N N . ALA A 1 102 ? -1.930 5.517 -8.730 1.00 93.06 102 ALA A N 1
ATOM 760 C CA . ALA A 1 102 ? -1.194 5.766 -7.490 1.00 93.06 102 ALA A CA 1
ATOM 761 C C . ALA A 1 102 ? -1.938 6.706 -6.528 1.00 93.06 102 ALA A C 1
ATOM 763 O O . ALA A 1 102 ? -2.095 6.377 -5.349 1.00 93.06 102 ALA A O 1
ATOM 764 N N . ASP A 1 103 ? -2.458 7.827 -7.030 1.00 94.19 103 ASP A N 1
ATOM 765 C CA . ASP A 1 103 ? -3.219 8.798 -6.239 1.00 94.19 103 ASP A CA 1
ATOM 766 C C . ASP A 1 103 ? -4.492 8.156 -5.671 1.00 94.19 103 ASP A C 1
ATOM 768 O O . ASP A 1 103 ? -4.832 8.349 -4.502 1.00 94.19 103 ASP A O 1
ATOM 772 N N . ARG A 1 104 ? -5.174 7.327 -6.470 1.00 94.50 104 ARG A N 1
ATOM 773 C CA . ARG A 1 104 ? -6.422 6.659 -6.077 1.00 94.50 104 ARG A CA 1
ATOM 774 C C . ARG A 1 104 ? -6.195 5.580 -5.029 1.00 94.50 104 ARG A C 1
ATOM 776 O O . ARG A 1 104 ? -6.877 5.574 -4.006 1.00 94.50 104 ARG A O 1
ATOM 783 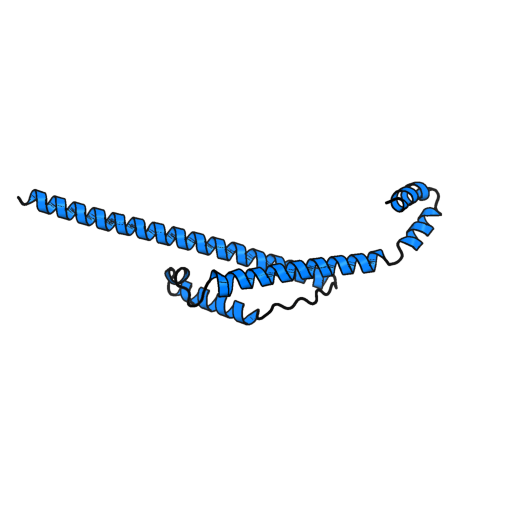N N . VAL A 1 105 ? -5.203 4.718 -5.229 1.00 94.38 105 VAL A N 1
ATOM 784 C CA . VAL A 1 105 ? -4.824 3.686 -4.255 1.00 94.38 105 VAL A CA 1
ATOM 785 C C . VAL A 1 105 ? -4.333 4.331 -2.955 1.00 94.38 105 VAL A C 1
ATOM 787 O O . VAL A 1 105 ? -4.709 3.891 -1.868 1.00 94.38 105 VAL A O 1
ATOM 790 N N . SER A 1 106 ? -3.562 5.421 -3.038 1.00 94.50 106 SER A N 1
ATOM 791 C CA . SER A 1 106 ? -3.136 6.166 -1.850 1.00 94.50 106 SER A CA 1
ATOM 792 C C . SER A 1 106 ? -4.329 6.798 -1.129 1.00 94.50 106 SER A C 1
ATOM 794 O O . SER A 1 106 ? -4.378 6.760 0.099 1.00 94.50 106 SER A O 1
ATOM 796 N N . ALA A 1 107 ? -5.305 7.350 -1.854 1.00 93.62 107 ALA A N 1
ATOM 797 C CA . ALA A 1 107 ? -6.515 7.914 -1.259 1.00 93.62 107 ALA A CA 1
ATOM 798 C C . ALA A 1 107 ? -7.353 6.850 -0.530 1.00 93.62 107 ALA A C 1
ATOM 800 O O . ALA A 1 107 ? -7.857 7.122 0.559 1.00 93.62 107 ALA A O 1
ATOM 801 N N . ILE A 1 108 ? -7.445 5.630 -1.072 1.00 93.94 108 ILE A N 1
ATOM 802 C CA . ILE A 1 108 ? -8.105 4.491 -0.412 1.00 93.94 108 ILE A CA 1
ATOM 803 C C . ILE A 1 108 ? -7.410 4.156 0.911 1.00 93.94 108 ILE A C 1
ATOM 805 O O . ILE A 1 108 ? -8.083 4.012 1.931 1.00 93.94 108 ILE A O 1
ATOM 809 N N . ALA A 1 109 ? -6.076 4.070 0.921 1.00 94.56 109 ALA A N 1
ATOM 810 C CA . ALA A 1 109 ? -5.321 3.792 2.143 1.00 94.56 109 ALA A CA 1
ATOM 811 C C . ALA A 1 109 ? -5.526 4.888 3.207 1.00 94.56 109 ALA A C 1
ATOM 813 O O . ALA A 1 109 ? -5.807 4.582 4.363 1.00 94.56 109 ALA A O 1
ATOM 814 N N . VAL A 1 110 ? -5.481 6.164 2.809 1.00 95.00 110 VAL A N 1
ATOM 815 C CA . VAL A 1 110 ? -5.736 7.301 3.712 1.00 95.00 110 VAL A CA 1
ATOM 816 C C . VAL A 1 110 ? -7.169 7.283 4.254 1.00 95.00 110 VAL A C 1
ATOM 818 O O . VAL A 1 110 ? -7.392 7.55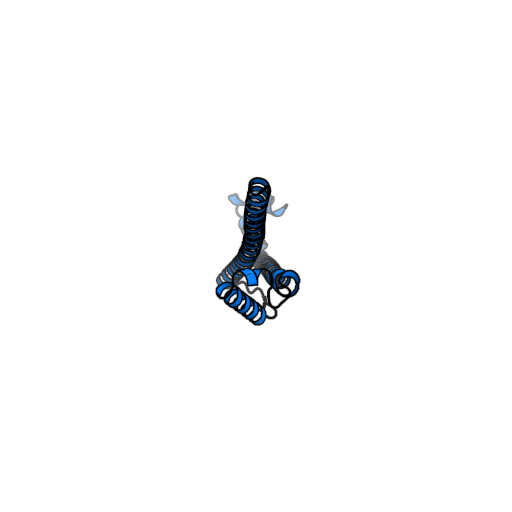8 5.432 1.00 95.00 110 VAL A O 1
ATOM 821 N N . ALA A 1 111 ? -8.156 6.954 3.420 1.00 94.69 111 ALA A N 1
ATOM 822 C CA . ALA A 1 111 ? -9.546 6.841 3.852 1.00 94.69 111 ALA A CA 1
ATOM 823 C C . ALA A 1 111 ? -9.739 5.696 4.862 1.00 94.69 111 ALA A C 1
ATOM 825 O O . ALA A 1 111 ? -10.422 5.883 5.869 1.00 94.69 111 ALA A O 1
ATOM 826 N N . ALA A 1 112 ? -9.084 4.552 4.645 1.00 94.94 112 ALA A N 1
ATOM 827 C CA . ALA A 1 112 ? -9.087 3.428 5.578 1.00 94.94 112 ALA A CA 1
ATOM 828 C C . ALA A 1 112 ? -8.477 3.798 6.937 1.00 94.94 112 ALA A C 1
ATOM 830 O O . ALA A 1 112 ? -9.031 3.451 7.981 1.00 94.94 112 ALA A O 1
ATOM 831 N N . GLU A 1 113 ? -7.356 4.522 6.941 1.00 94.06 113 GLU A N 1
ATOM 832 C CA . GLU A 1 113 ? -6.707 4.997 8.168 1.00 94.06 113 GLU A CA 1
ATOM 833 C C . GLU A 1 113 ? -7.600 5.978 8.938 1.00 94.06 113 GLU A C 1
ATOM 835 O O . GLU A 1 113 ? -7.773 5.830 10.149 1.00 94.06 113 GLU A O 1
ATOM 840 N N . LYS A 1 114 ? -8.243 6.927 8.244 1.00 94.94 114 LYS A N 1
ATOM 841 C CA . LYS A 1 114 ? -9.204 7.855 8.862 1.00 94.94 114 LYS A CA 1
ATOM 842 C C . LYS A 1 114 ? -10.397 7.124 9.472 1.00 94.94 114 LYS A C 1
ATOM 844 O O . LYS A 1 114 ? -10.740 7.385 10.622 1.00 94.94 114 LYS A O 1
ATOM 849 N N . ALA A 1 115 ? -11.000 6.192 8.735 1.00 95.25 115 ALA A N 1
ATOM 850 C CA . ALA A 1 115 ? -12.117 5.393 9.236 1.00 95.25 115 ALA A CA 1
ATOM 851 C C . ALA A 1 115 ? -11.710 4.558 10.461 1.00 95.25 115 ALA A C 1
ATOM 853 O O . ALA A 1 115 ? -12.440 4.501 11.447 1.00 95.25 115 ALA A O 1
ATOM 854 N N . SER A 1 116 ? -10.506 3.980 10.433 1.00 95.12 116 SER A N 1
ATOM 855 C CA . SER A 1 116 ? -9.937 3.232 11.558 1.00 95.12 116 SER A CA 1
ATOM 856 C C . SER A 1 116 ? -9.789 4.101 12.812 1.00 95.12 116 SER A C 1
ATOM 858 O O . SER A 1 116 ? -10.174 3.680 13.903 1.00 95.12 116 SER A O 1
ATOM 860 N N . LEU A 1 117 ? -9.276 5.328 12.665 1.00 94.62 117 LEU A N 1
ATOM 861 C CA . LEU A 1 117 ? -9.118 6.269 13.774 1.00 94.62 117 LEU A CA 1
ATOM 862 C C . LEU A 1 117 ? -10.468 6.669 14.382 1.00 94.62 117 LEU A C 1
ATOM 864 O O . LEU A 1 117 ? -10.628 6.611 15.600 1.00 94.62 117 LEU A O 1
ATOM 868 N N . VAL A 1 118 ? -11.441 7.032 13.543 1.00 95.69 118 VAL A N 1
ATOM 869 C CA . VAL A 1 118 ? -12.789 7.420 13.991 1.00 95.69 118 VAL A CA 1
ATOM 870 C C . VAL A 1 118 ? -13.479 6.266 14.717 1.00 95.69 118 VAL A C 1
ATOM 872 O O . VAL A 1 118 ? -14.073 6.463 15.780 1.00 95.69 118 VAL A O 1
ATOM 875 N N . ALA A 1 119 ? -13.370 5.048 14.185 1.00 94.44 119 ALA A N 1
ATOM 876 C CA . ALA A 1 119 ? -13.948 3.859 14.798 1.00 94.44 119 ALA A CA 1
ATOM 877 C C . ALA A 1 119 ? -13.324 3.568 16.169 1.00 94.44 119 ALA A C 1
ATOM 879 O O . ALA A 1 119 ? -14.042 3.318 17.138 1.00 94.44 119 ALA A O 1
ATOM 880 N N . TRP A 1 120 ? -11.997 3.681 16.276 1.00 93.69 120 TRP A N 1
ATOM 881 C CA . TRP A 1 120 ? -11.289 3.527 17.544 1.00 93.69 120 TRP A CA 1
ATOM 882 C C . TRP A 1 120 ? -11.704 4.579 18.576 1.00 93.69 120 TRP A C 1
ATOM 884 O O . TRP A 1 120 ? -12.046 4.232 19.704 1.00 93.69 120 TRP A O 1
ATOM 894 N N . GLN A 1 121 ? -11.739 5.856 18.191 1.00 92.69 121 GLN A N 1
ATOM 895 C CA . GLN A 1 121 ? -12.176 6.943 19.072 1.00 92.69 121 GLN A CA 1
ATOM 896 C C . GLN A 1 121 ? -13.609 6.725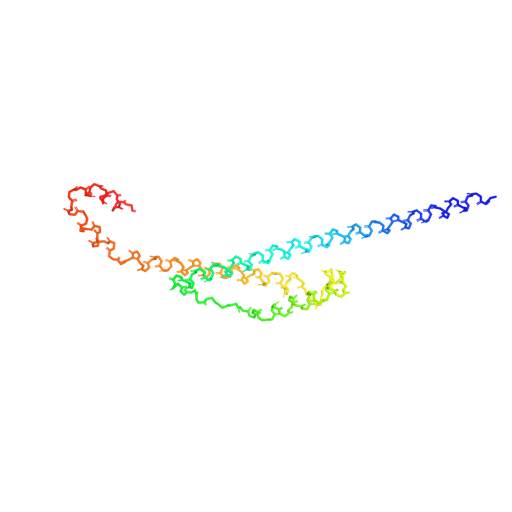 19.564 1.00 92.69 121 GLN A C 1
ATOM 898 O O . GLN A 1 121 ? -13.878 6.846 20.757 1.00 92.69 121 GLN A O 1
ATOM 903 N N . THR A 1 122 ? -14.513 6.326 18.667 1.00 90.81 122 THR A N 1
ATOM 904 C CA . THR A 1 122 ? -15.909 6.021 19.007 1.00 90.81 122 THR A CA 1
ATOM 905 C C . THR A 1 122 ? -16.009 4.851 19.982 1.00 90.81 122 THR A C 1
ATOM 907 O O . THR A 1 122 ? -16.770 4.902 20.948 1.00 90.81 122 THR A O 1
ATOM 910 N N . TYR A 1 123 ? -15.235 3.792 19.751 1.00 90.00 123 TYR A N 1
ATOM 911 C CA . TYR A 1 123 ? -15.189 2.625 20.623 1.00 90.00 123 TYR A CA 1
ATOM 912 C C . TYR A 1 123 ? -14.680 2.967 22.025 1.00 90.00 123 TYR A C 1
ATOM 914 O O . TYR A 1 123 ? -15.298 2.573 23.016 1.00 90.00 123 TYR A O 1
ATOM 922 N N . VAL A 1 124 ? -13.587 3.730 22.114 1.00 89.12 124 VAL A N 1
ATOM 923 C CA . VAL A 1 124 ? -13.028 4.192 23.390 1.00 89.12 124 VAL A CA 1
ATOM 924 C C . VAL A 1 124 ? -14.024 5.096 24.110 1.00 89.12 124 VAL A C 1
ATOM 926 O O . VAL A 1 124 ? -14.286 4.860 25.283 1.00 89.12 124 VAL A O 1
ATOM 929 N N . ALA A 1 125 ? -14.645 6.058 23.422 1.00 86.81 125 ALA A N 1
ATOM 930 C CA . ALA A 1 125 ? -15.630 6.960 24.020 1.00 86.81 125 ALA A CA 1
ATOM 931 C C . ALA A 1 125 ? -16.843 6.207 24.593 1.00 86.81 125 ALA A C 1
ATOM 933 O O . ALA A 1 125 ? -17.235 6.447 25.734 1.00 86.81 125 ALA A O 1
ATOM 934 N N . LYS A 1 126 ? -17.395 5.236 23.849 1.00 84.38 126 LYS A N 1
ATOM 935 C CA . LYS A 1 126 ? -18.511 4.398 24.324 1.00 84.38 126 LYS A CA 1
ATOM 936 C C . LYS A 1 126 ? -18.162 3.607 25.585 1.00 84.38 126 LYS A C 1
ATOM 938 O O . LYS A 1 126 ? -19.026 3.404 26.430 1.00 84.38 126 LYS A O 1
ATOM 943 N N . ARG A 1 127 ? -16.916 3.143 25.711 1.00 79.00 127 ARG A N 1
ATOM 944 C CA . ARG A 1 127 ? -16.460 2.365 26.873 1.00 79.00 127 ARG A CA 1
ATOM 945 C C . ARG A 1 127 ? -16.025 3.228 28.047 1.00 79.00 127 ARG A C 1
ATOM 947 O O . ARG A 1 127 ? -16.269 2.842 29.180 1.00 79.00 127 ARG A O 1
ATOM 954 N N . ALA A 1 128 ? -15.431 4.389 27.788 1.00 68.81 128 ALA A N 1
ATOM 955 C CA . ALA A 1 128 ? -15.075 5.356 28.820 1.00 68.81 128 ALA A CA 1
ATOM 956 C C . ALA A 1 128 ? -16.319 5.920 29.527 1.00 68.81 128 ALA A C 1
ATOM 958 O O . ALA A 1 128 ? -16.273 6.179 30.723 1.00 68.81 128 ALA A O 1
ATOM 959 N N . ALA A 1 129 ? -17.444 6.040 28.814 1.00 60.75 129 ALA A N 1
ATOM 960 C CA . ALA A 1 129 ? -18.716 6.465 29.394 1.00 60.75 129 ALA A CA 1
ATOM 961 C C . ALA A 1 129 ? -19.349 5.427 30.344 1.00 60.75 129 ALA A C 1
ATOM 963 O O . ALA A 1 129 ? -20.237 5.774 31.118 1.00 60.75 129 ALA A O 1
ATOM 964 N N . PHE A 1 130 ? -18.933 4.154 30.301 1.00 55.34 130 PHE A N 1
ATOM 965 C CA . PHE A 1 130 ? -19.564 3.106 31.101 1.00 55.34 130 PHE A CA 1
ATOM 966 C C . PHE A 1 130 ? -18.859 2.930 32.450 1.00 55.34 130 PHE A C 1
ATOM 968 O O . PHE A 1 130 ? -17.761 2.382 32.531 1.00 55.34 130 PHE A O 1
ATOM 975 N N . GLY A 1 131 ? -19.518 3.373 33.522 1.00 58.44 131 GLY A N 1
ATOM 976 C CA . GLY A 1 131 ? -19.147 3.057 34.903 1.00 58.44 131 GLY A CA 1
ATOM 977 C C . GLY A 1 131 ? -17.924 3.790 35.452 1.00 58.44 131 GLY A C 1
ATOM 978 O O . GLY A 1 131 ? -17.570 3.537 36.598 1.00 58.44 131 GLY A O 1
ATOM 979 N N . ALA A 1 132 ? -17.290 4.696 34.698 1.00 64.69 132 ALA A N 1
ATOM 980 C CA . ALA A 1 132 ? -16.157 5.470 35.202 1.00 64.69 132 ALA A CA 1
ATOM 981 C C . ALA A 1 132 ? -16.560 6.290 36.434 1.00 64.69 132 ALA A C 1
ATOM 983 O O . ALA A 1 132 ? -15.940 6.135 37.476 1.00 64.69 132 ALA A O 1
ATOM 984 N N . ASP A 1 133 ? -17.646 7.060 36.379 1.00 71.94 133 ASP A N 1
ATOM 985 C CA . ASP A 1 133 ? -18.046 7.903 37.514 1.00 71.94 133 ASP A CA 1
ATOM 986 C C . ASP A 1 133 ? -18.511 7.097 38.728 1.00 71.94 133 ASP A C 1
ATOM 988 O O . ASP A 1 133 ? -18.153 7.431 39.855 1.00 71.94 133 ASP A O 1
ATOM 992 N N . ASP A 1 134 ? -19.244 6.001 38.525 1.00 73.38 134 ASP A N 1
ATOM 993 C CA . ASP A 1 134 ? -19.709 5.146 39.623 1.00 73.38 134 ASP A CA 1
ATOM 994 C C . ASP A 1 134 ? -18.558 4.373 40.279 1.00 73.38 134 ASP A C 1
ATOM 996 O O . ASP A 1 134 ? -18.488 4.283 41.508 1.00 73.38 134 ASP A O 1
ATOM 1000 N N . VAL A 1 135 ? -17.616 3.855 39.484 1.00 77.94 135 VAL A N 1
ATOM 1001 C CA . VAL A 1 135 ? -16.414 3.173 39.984 1.00 77.94 135 VAL A CA 1
ATOM 1002 C C . VAL A 1 135 ? -15.470 4.171 40.648 1.00 77.94 135 VAL A C 1
ATOM 1004 O O . VAL A 1 135 ? -14.969 3.888 41.734 1.00 77.94 135 VAL A O 1
ATOM 1007 N N . LEU A 1 136 ? -15.254 5.350 40.061 1.00 80.19 136 LEU A N 1
ATOM 1008 C CA . LEU A 1 136 ? -14.445 6.413 40.660 1.00 80.19 136 LEU A CA 1
ATOM 1009 C C . LEU A 1 136 ? -15.085 6.910 41.964 1.00 80.19 136 LEU A C 1
ATOM 1011 O O . LEU A 1 136 ? -14.378 7.048 42.962 1.00 80.19 136 LEU A O 1
ATOM 1015 N N . ASN A 1 137 ? -16.411 7.072 42.020 1.00 80.88 137 ASN A N 1
ATOM 1016 C CA . ASN A 1 137 ? -17.128 7.390 43.257 1.00 80.88 137 ASN A CA 1
ATOM 1017 C C . ASN A 1 137 ? -16.991 6.281 44.304 1.00 80.88 137 ASN A C 1
ATOM 1019 O O . ASN A 1 137 ? -16.733 6.568 45.474 1.00 80.88 137 ASN A O 1
ATOM 1023 N N . ALA A 1 138 ? -17.148 5.013 43.918 1.00 83.94 138 ALA A N 1
ATOM 1024 C CA . ALA A 1 138 ? -16.991 3.882 44.828 1.00 83.94 138 ALA A CA 1
ATOM 1025 C C . ALA A 1 138 ? -15.554 3.786 45.372 1.00 83.94 138 ALA A C 1
ATOM 1027 O O . ALA A 1 138 ? -15.363 3.638 46.579 1.00 83.94 138 ALA A O 1
ATOM 1028 N N . LEU A 1 139 ? -14.542 3.956 44.517 1.00 82.88 139 LEU A N 1
ATOM 1029 C CA . LEU A 1 139 ? -13.132 3.991 44.912 1.00 82.88 139 LEU A CA 1
ATOM 1030 C C . LEU A 1 139 ? -12.815 5.209 45.789 1.00 82.88 139 LEU A C 1
ATOM 1032 O O . LEU A 1 139 ? -12.084 5.078 46.768 1.00 82.88 139 LEU A O 1
ATOM 1036 N N . GLY A 1 140 ? -13.416 6.369 45.518 1.00 83.38 140 GLY A N 1
ATOM 1037 C CA . GLY A 1 140 ? -13.284 7.578 46.338 1.00 83.38 140 GLY A CA 1
ATOM 1038 C C . GLY A 1 140 ? -13.862 7.432 47.755 1.00 83.38 140 GLY A C 1
ATOM 1039 O O . GLY A 1 140 ? -13.448 8.141 48.682 1.00 83.38 140 GLY A O 1
ATOM 1040 N N . LYS A 1 141 ? -14.777 6.476 47.972 1.00 86.44 141 LYS A N 1
ATOM 1041 C CA . LYS A 1 141 ? -15.270 6.125 49.314 1.00 86.44 141 LYS A CA 1
ATOM 1042 C C . LYS A 1 141 ? -14.250 5.322 50.129 1.00 86.44 141 LYS A C 1
ATOM 1044 O O . LYS A 1 141 ? -14.331 5.358 51.355 1.00 86.44 141 LYS A O 1
ATOM 1049 N N . ILE A 1 142 ? -13.270 4.673 49.494 1.00 90.38 142 ILE A N 1
ATOM 1050 C CA . ILE A 1 142 ? -12.214 3.909 50.172 1.00 90.38 142 ILE A CA 1
ATOM 1051 C C . ILE A 1 142 ? -11.057 4.856 50.558 1.00 90.38 142 ILE A C 1
ATOM 1053 O O . ILE A 1 142 ? -10.460 5.479 49.676 1.00 90.38 142 ILE A O 1
ATOM 1057 N N . PRO A 1 143 ? -10.673 4.951 51.850 1.00 87.94 143 PRO A N 1
ATOM 1058 C CA . PRO A 1 143 ? -9.682 5.925 52.321 1.00 87.94 143 PRO A CA 1
ATOM 1059 C C . PRO A 1 143 ? -8.345 5.889 51.568 1.00 87.94 143 PRO A C 1
ATOM 1061 O O . PRO A 1 143 ? -7.796 6.938 51.244 1.00 87.94 143 PRO A O 1
ATOM 1064 N N . GLN A 1 144 ? -7.858 4.691 51.233 1.00 89.50 144 GLN A N 1
ATOM 1065 C CA . GLN A 1 144 ? -6.563 4.488 50.572 1.00 89.50 144 GLN A CA 1
ATOM 1066 C C . GLN A 1 144 ? -6.505 4.982 49.117 1.00 89.50 144 GLN A C 1
ATOM 1068 O O . GLN A 1 144 ? -5.421 5.250 48.609 1.00 89.50 144 GLN A O 1
ATOM 1073 N N . PHE A 1 145 ? -7.652 5.132 48.446 1.00 85.94 145 PHE A N 1
ATOM 1074 C CA . PHE A 1 145 ? -7.719 5.578 47.049 1.00 85.94 145 PHE A CA 1
ATOM 1075 C C . PHE A 1 145 ? -8.203 7.023 46.902 1.00 85.94 145 PHE A C 1
ATOM 1077 O O . PHE A 1 145 ? -8.026 7.624 45.843 1.00 85.94 145 PHE A O 1
ATOM 1084 N N . ARG A 1 146 ? -8.757 7.613 47.966 1.00 85.25 146 ARG A N 1
ATOM 1085 C CA . ARG A 1 146 ? -9.423 8.921 47.946 1.00 85.25 146 ARG A CA 1
ATOM 1086 C C . ARG A 1 146 ? -8.545 10.047 47.376 1.00 85.25 146 ARG A C 1
ATOM 1088 O O . ARG A 1 146 ? -9.008 10.783 46.514 1.00 85.25 146 ARG A O 1
ATOM 1095 N N . LEU A 1 147 ? -7.269 10.130 47.773 1.00 85.56 147 LEU A N 1
ATOM 1096 C CA . LEU A 1 147 ? -6.322 11.136 47.253 1.00 85.56 147 LEU A CA 1
ATOM 1097 C C . LEU A 1 147 ? -6.020 10.973 45.756 1.00 85.56 147 LEU A C 1
ATOM 1099 O O . LEU A 1 147 ? -5.862 11.969 45.051 1.00 85.56 147 LEU A O 1
ATOM 1103 N N . SER A 1 148 ? -5.928 9.732 45.275 1.00 82.62 148 SER A N 1
ATOM 1104 C CA . SER A 1 148 ? -5.665 9.438 43.864 1.00 82.62 148 SER A CA 1
ATOM 1105 C C . SER A 1 148 ? -6.882 9.762 43.002 1.00 82.62 148 SER A C 1
ATOM 1107 O O . SER A 1 148 ? -6.727 10.371 41.948 1.00 82.62 148 SER A O 1
ATOM 1109 N N . ILE A 1 149 ? -8.089 9.435 43.477 1.00 85.00 149 ILE A N 1
ATOM 1110 C CA . ILE A 1 149 ? -9.337 9.774 42.783 1.00 85.00 149 ILE A CA 1
ATOM 1111 C C . ILE A 1 149 ? -9.530 11.291 42.718 1.00 85.00 149 ILE A C 1
ATOM 1113 O O . ILE A 1 149 ? -9.724 11.809 41.626 1.00 85.00 149 ILE A O 1
ATOM 1117 N N . SER A 1 150 ? -9.371 12.024 43.829 1.00 80.31 150 SER A N 1
ATOM 1118 C CA . SER A 1 150 ? -9.493 13.493 43.835 1.00 80.31 150 SER A CA 1
ATOM 1119 C C . SER A 1 150 ? -8.583 14.187 42.818 1.00 80.31 150 SER A C 1
ATOM 1121 O O . SER A 1 150 ? -8.950 15.234 42.298 1.00 80.31 150 SER A O 1
ATOM 1123 N N . ARG A 1 151 ? -7.410 13.613 42.525 1.00 80.12 151 ARG A N 1
ATOM 1124 C CA . ARG A 1 151 ? -6.473 14.137 41.522 1.00 80.12 151 ARG A CA 1
ATOM 1125 C C . ARG A 1 151 ? -6.930 13.873 40.084 1.00 80.12 151 ARG A C 1
ATOM 1127 O O . ARG A 1 151 ? -6.696 14.706 39.221 1.00 80.12 151 ARG A O 1
ATOM 1134 N N . ILE A 1 152 ? -7.563 12.727 39.839 1.00 78.19 152 ILE A N 1
ATOM 1135 C CA . ILE A 1 152 ? -8.092 12.335 38.524 1.00 78.19 152 ILE A CA 1
ATOM 1136 C C . ILE A 1 152 ? -9.360 13.134 38.197 1.00 78.19 152 ILE A C 1
ATOM 1138 O O . ILE A 1 152 ? -9.538 13.540 37.059 1.00 78.19 152 ILE A O 1
ATOM 1142 N N . SER A 1 153 ? -10.204 13.418 39.193 1.00 68.12 153 SER A N 1
ATOM 1143 C CA . SER A 1 153 ? -11.460 14.168 39.029 1.00 68.12 153 SER A CA 1
ATOM 1144 C C . SER A 1 153 ? -11.291 15.671 38.748 1.00 68.12 153 SER A C 1
ATOM 1146 O O . SER A 1 153 ? -12.286 16.353 38.528 1.00 68.12 153 SER A O 1
ATOM 1148 N N . GLN A 1 154 ? -10.069 16.209 38.837 1.00 65.75 154 GLN A N 1
ATOM 1149 C CA . GLN A 1 154 ? -9.754 17.626 38.587 1.00 65.75 154 GLN A CA 1
ATOM 1150 C C . GLN A 1 154 ? -9.213 17.894 37.171 1.00 65.75 154 GLN A C 1
ATOM 1152 O O . GLN A 1 154 ? -8.947 19.051 36.842 1.00 65.75 154 GLN A O 1
ATOM 1157 N N . ILE A 1 155 ? -9.007 16.839 36.378 1.00 58.12 155 ILE A N 1
ATOM 1158 C CA . ILE A 1 155 ? -8.543 16.882 34.983 1.00 58.12 155 ILE A CA 1
ATOM 1159 C C . ILE A 1 155 ? -9.765 16.881 34.066 1.00 58.12 155 ILE A C 1
ATOM 1161 O O . ILE A 1 155 ? -9.746 17.652 33.082 1.00 58.12 155 ILE A O 1
#

Sequence (155 aa):
MPMLLERAGALSSKIGSYNKLKNTADEAEQFLTRATQFTTLSEKVARARANLAKLAAAGVETGFAANDGSGYAAKARTLREAVHANPAAINDPPFDLKHEFADRVSAIAVAAEKASLVAWQTYVAKRAAFGADDVLNALGKIPQFRLSISRISQI

Secondary structure (DSSP, 8-state):
-HHHHHHHHHHHHHHHHHHHHHHHHHHHHHHHHHHHHHHHHHHHHHHHHHHHHHHHHTT-------TTHHHHHHHHHHHHHHHHH-GGGGTS-SS-IIIIIIHHHHHHHHHHHHHHHHHHHHHHHHHHTSSHHHHHHHHHHSHHHHHHHHHHTT-

Foldseek 3Di:
DVVVVVVVVVVVVVVVVVVVVVVVVVLVVLLVVLVVLVVVLVVLLVVLVVLCVVCVVVVQDLVQDQDPPVVQVVLVVQQVVQCVVPVSCSVVPPDDCVPPHSVSSNVSSVSSVVSSVVSVVVVCVVVCPPCVVVVLVVQCVPPVCVVVSVVVVVD

pLDDT: mean 86.38, std 8.79, range [53.38, 95.69]